Protein AF-A0A817T2Q5-F1 (afdb_monomer)

pLDDT: mean 71.97, std 11.9, range [39.44, 88.12]

Sequence (130 aa):
MMQTFVFIYVLFISAYCAPMFDEQLNHQWSLFKRIDKKNHILQWMKKLIAIQSSNVLFHHVITFVHGQLQAICSISALTQQLSMLNKNYMVQHKTTEILDTIGTNGCRHILKTYLNDTECVVHESYKVTF

Radius of gyration: 14.96 Å; Cα contacts (8 Å, |Δi|>4): 96; chains: 1; bounding box: 36×33×40 Å

Structure (mmCIF, N/CA/C/O backbone):
data_AF-A0A817T2Q5-F1
#
_entry.id   AF-A0A817T2Q5-F1
#
loop_
_atom_site.group_PDB
_atom_site.id
_atom_site.type_symbol
_atom_site.label_atom_id
_atom_site.label_alt_id
_atom_site.label_comp_id
_atom_site.label_asym_id
_atom_site.label_entity_id
_atom_site.label_seq_id
_atom_site.pdbx_PDB_ins_code
_atom_site.Cartn_x
_atom_site.Cartn_y
_atom_site.Cartn_z
_atom_site.occupancy
_atom_site.B_iso_or_equiv
_atom_site.auth_seq_id
_atom_site.auth_comp_id
_atom_site.auth_asym_id
_atom_site.auth_atom_id
_atom_site.pdbx_PDB_model_num
ATOM 1 N N . MET A 1 1 ? -4.070 0.905 23.644 1.00 45.59 1 MET A N 1
ATOM 2 C CA . MET A 1 1 ? -3.416 -0.400 23.389 1.00 45.59 1 MET A CA 1
ATOM 3 C C . MET A 1 1 ? -2.828 -0.504 21.977 1.00 45.59 1 MET A C 1
ATOM 5 O O . MET A 1 1 ? -1.663 -0.842 21.866 1.00 45.59 1 MET A O 1
ATOM 9 N N . MET A 1 2 ? -3.551 -0.122 20.910 1.00 45.44 2 MET A N 1
ATOM 10 C CA . MET A 1 2 ? -3.026 -0.142 19.524 1.00 45.44 2 MET A CA 1
ATOM 11 C C . MET A 1 2 ? -1.815 0.785 19.271 1.00 45.44 2 MET A C 1
ATOM 13 O O . MET A 1 2 ? -0.948 0.459 18.471 1.00 45.44 2 MET A O 1
ATOM 17 N N . GLN A 1 3 ? -1.726 1.936 19.952 1.00 44.66 3 GLN A N 1
ATOM 18 C CA . GLN A 1 3 ? -0.678 2.945 19.708 1.00 44.66 3 GLN A CA 1
ATOM 19 C C . GLN A 1 3 ? 0.743 2.476 20.051 1.00 44.66 3 GLN A C 1
ATOM 21 O O . GLN A 1 3 ? 1.687 2.887 19.382 1.00 44.66 3 GLN A O 1
ATOM 26 N N . THR A 1 4 ? 0.900 1.603 21.047 1.00 48.91 4 THR A N 1
ATOM 27 C CA . THR A 1 4 ? 2.215 1.111 21.478 1.00 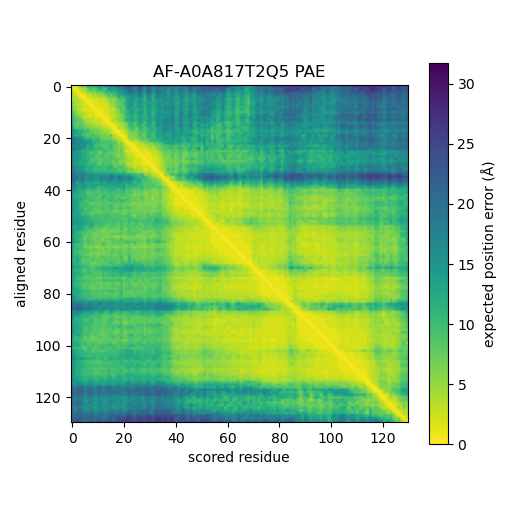48.91 4 THR A CA 1
ATOM 28 C C . THR A 1 4 ? 2.826 0.171 20.436 1.00 48.91 4 THR A C 1
ATOM 30 O O . THR A 1 4 ? 4.020 0.247 20.163 1.00 48.91 4 THR A O 1
ATOM 33 N N . PHE A 1 5 ? 1.998 -0.644 19.773 1.00 51.47 5 PHE A N 1
ATOM 34 C CA . PHE A 1 5 ? 2.450 -1.561 18.723 1.00 51.47 5 PHE A CA 1
ATOM 35 C C . PHE A 1 5 ? 2.930 -0.828 17.473 1.00 51.47 5 PHE A C 1
ATOM 37 O O . PHE A 1 5 ? 3.974 -1.181 16.940 1.00 51.47 5 PHE A O 1
ATOM 44 N N . VAL A 1 6 ? 2.231 0.233 17.054 1.00 55.06 6 VAL A N 1
ATOM 45 C CA . VAL A 1 6 ? 2.643 1.075 15.916 1.00 55.06 6 VAL A CA 1
ATOM 46 C C . VAL A 1 6 ? 4.006 1.712 16.164 1.00 55.06 6 VAL A C 1
ATOM 48 O O . VAL A 1 6 ? 4.854 1.720 15.278 1.00 55.06 6 VAL A O 1
ATOM 51 N N . PHE A 1 7 ? 4.230 2.226 17.373 1.00 54.47 7 PHE A N 1
ATOM 52 C CA . PHE A 1 7 ? 5.475 2.904 17.725 1.00 54.47 7 PHE A CA 1
ATOM 53 C C . PHE A 1 7 ? 6.662 1.934 17.777 1.00 54.47 7 PHE A C 1
ATOM 55 O O . PHE A 1 7 ? 7.717 2.224 17.219 1.00 54.47 7 PHE A O 1
ATOM 62 N N . ILE A 1 8 ? 6.469 0.754 18.374 1.00 56.72 8 ILE A N 1
ATOM 63 C CA . ILE A 1 8 ? 7.478 -0.315 18.393 1.00 56.72 8 ILE A CA 1
ATOM 64 C C . ILE A 1 8 ? 7.760 -0.804 16.969 1.00 56.72 8 ILE A C 1
ATOM 66 O O . ILE A 1 8 ? 8.920 -0.970 16.606 1.00 56.72 8 ILE A O 1
ATOM 70 N N . TYR A 1 9 ? 6.731 -0.959 16.132 1.00 61.31 9 TYR A N 1
ATOM 71 C CA . TYR A 1 9 ? 6.912 -1.355 14.736 1.00 61.31 9 TYR A CA 1
ATOM 72 C C . TYR A 1 9 ? 7.685 -0.310 13.938 1.00 61.31 9 TYR A C 1
ATOM 74 O O . TYR A 1 9 ? 8.631 -0.671 13.252 1.00 61.31 9 TYR A O 1
ATOM 82 N N . VAL A 1 10 ? 7.350 0.979 14.056 1.00 62.16 10 VAL A N 1
ATOM 83 C CA . VAL A 1 10 ? 8.091 2.080 13.413 1.00 62.16 10 VAL A CA 1
ATOM 84 C C . VAL A 1 10 ? 9.551 2.113 13.864 1.00 62.16 10 VAL A C 1
ATOM 86 O O . VAL A 1 10 ? 10.433 2.317 13.033 1.00 62.16 10 VAL A O 1
ATOM 89 N N . LEU A 1 11 ? 9.829 1.839 15.141 1.00 59.50 11 LEU A N 1
ATOM 90 C CA . LEU A 1 11 ? 11.196 1.704 15.645 1.00 59.50 11 LEU A CA 1
ATOM 91 C C . LEU A 1 11 ? 11.913 0.476 15.061 1.00 59.50 11 LEU A C 1
ATOM 93 O O . LEU A 1 11 ? 13.065 0.591 14.647 1.00 59.50 11 LEU A O 1
ATOM 97 N N . PHE A 1 12 ? 11.239 -0.667 14.934 1.00 58.22 12 PHE A N 1
ATOM 98 C CA . PHE A 1 12 ? 11.799 -1.864 14.294 1.00 58.22 12 PHE A CA 1
ATOM 99 C C . PHE A 1 12 ? 12.070 -1.659 12.799 1.00 58.22 12 PHE A C 1
ATOM 101 O O . PHE A 1 12 ? 13.155 -1.979 12.321 1.00 58.22 12 PHE A O 1
ATOM 108 N N . ILE A 1 13 ? 11.134 -1.048 12.072 1.00 63.62 13 ILE A N 1
ATOM 109 C CA . ILE A 1 13 ? 11.302 -0.663 10.665 1.00 63.62 13 ILE A CA 1
ATOM 110 C C . ILE A 1 13 ? 12.459 0.321 10.539 1.00 63.62 13 ILE A C 1
ATOM 112 O O . ILE A 1 13 ? 13.246 0.218 9.610 1.00 63.62 13 ILE A O 1
ATOM 116 N N . SER A 1 14 ? 12.626 1.239 11.492 1.00 60.00 14 SER A N 1
ATOM 117 C CA . SER A 1 14 ? 13.764 2.150 11.472 1.00 60.00 14 SER A CA 1
ATOM 118 C C . SER A 1 14 ? 15.106 1.463 11.649 1.00 60.00 14 SER A C 1
ATOM 120 O O . SER A 1 14 ? 16.055 1.829 10.970 1.00 60.00 14 SER A O 1
ATOM 122 N N . ALA A 1 15 ? 15.190 0.463 12.527 1.00 58.56 15 ALA A N 1
ATOM 123 C CA . ALA A 1 15 ? 16.431 -0.249 12.788 1.00 58.56 15 ALA A CA 1
ATOM 124 C C . ALA A 1 15 ? 16.800 -1.176 11.620 1.00 58.56 15 ALA A C 1
ATOM 126 O O . ALA A 1 15 ? 17.966 -1.245 11.239 1.00 58.56 15 ALA A O 1
ATOM 127 N N . TYR A 1 16 ? 15.807 -1.836 11.012 1.00 57.41 16 TYR A N 1
ATOM 128 C CA . TYR A 1 16 ? 16.019 -2.760 9.895 1.00 57.41 16 TYR A CA 1
ATOM 129 C C . TYR A 1 16 ? 16.124 -2.070 8.529 1.00 57.41 16 TYR A C 1
ATOM 131 O O . TYR A 1 16 ? 16.873 -2.538 7.674 1.00 57.41 16 TYR A O 1
ATOM 139 N N . CYS A 1 17 ? 15.413 -0.961 8.304 1.00 57.78 17 CYS A N 1
ATOM 140 C CA . CYS A 1 17 ? 15.455 -0.230 7.035 1.00 57.78 17 CYS A CA 1
ATOM 141 C C . CYS A 1 17 ? 16.476 0.912 7.010 1.00 57.78 17 CYS A C 1
ATOM 143 O O . CYS A 1 17 ? 16.801 1.357 5.915 1.00 57.78 17 CYS A O 1
ATOM 145 N N . ALA A 1 18 ? 17.029 1.354 8.150 1.00 61.56 18 ALA A N 1
ATOM 146 C CA . ALA A 1 18 ? 18.125 2.332 8.183 1.00 61.56 18 ALA A CA 1
ATOM 147 C C . ALA A 1 18 ? 19.269 2.035 7.191 1.00 61.56 18 ALA A C 1
ATOM 149 O O . ALA A 1 18 ? 19.651 2.954 6.470 1.00 61.56 18 ALA A O 1
ATOM 150 N N . PRO A 1 19 ? 19.794 0.796 7.075 1.00 59.47 19 PRO A N 1
ATOM 151 C CA . PRO A 1 19 ? 20.840 0.495 6.094 1.00 59.47 19 PRO A CA 1
ATOM 152 C C . PRO A 1 19 ? 20.332 0.420 4.644 1.00 59.47 19 PRO A C 1
ATOM 154 O O . PRO A 1 19 ? 21.134 0.417 3.717 1.00 59.47 19 PRO A O 1
ATOM 157 N N . MET A 1 20 ? 19.016 0.341 4.428 1.00 61.81 20 MET A N 1
ATOM 158 C CA . MET A 1 20 ? 18.393 0.300 3.099 1.00 61.81 20 MET A CA 1
ATOM 159 C C . MET A 1 20 ? 17.983 1.683 2.583 1.00 61.81 20 MET A C 1
ATOM 161 O O . MET A 1 20 ? 17.580 1.809 1.425 1.00 61.8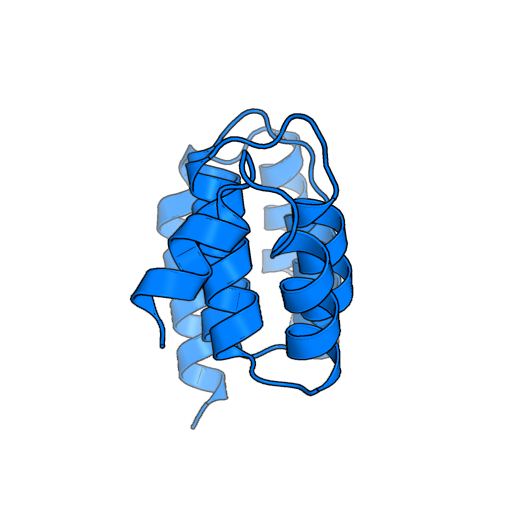1 20 MET A O 1
ATOM 165 N N . PHE A 1 21 ? 18.025 2.695 3.446 1.00 62.00 21 PHE A N 1
ATOM 166 C CA . PHE A 1 21 ? 17.689 4.066 3.110 1.00 62.00 21 PHE A CA 1
ATOM 167 C C . PHE A 1 21 ? 18.866 4.737 2.402 1.00 62.00 21 PHE A C 1
ATOM 169 O O . PHE A 1 21 ? 19.973 4.810 2.933 1.00 62.00 21 PHE A O 1
ATOM 176 N N . ASP A 1 22 ? 18.606 5.242 1.198 1.00 62.94 22 ASP A N 1
ATOM 177 C CA . ASP A 1 22 ? 19.514 6.150 0.506 1.00 62.94 22 ASP A CA 1
ATOM 178 C C . ASP A 1 22 ? 19.627 7.503 1.242 1.00 62.94 22 ASP A C 1
ATOM 180 O O . ASP A 1 22 ? 19.001 7.755 2.280 1.00 62.94 22 ASP A O 1
ATOM 184 N N . GLU A 1 23 ? 20.453 8.399 0.706 1.00 60.81 23 GLU A N 1
ATOM 185 C CA . GLU A 1 23 ? 20.700 9.727 1.275 1.00 60.81 23 GLU A CA 1
ATOM 186 C C . GLU A 1 23 ? 19.403 10.553 1.432 1.00 60.81 23 GLU A C 1
ATOM 188 O O . GLU A 1 23 ? 19.211 11.262 2.427 1.00 60.81 23 GLU A O 1
ATOM 193 N N . GLN A 1 24 ? 18.452 10.388 0.506 1.00 59.25 24 GLN A N 1
ATOM 194 C CA . GLN A 1 24 ? 17.170 11.090 0.500 1.00 59.25 24 GLN A CA 1
ATOM 195 C C . GLN A 1 24 ? 16.239 10.584 1.612 1.00 59.25 24 GLN A C 1
ATOM 197 O O . GLN A 1 24 ? 15.604 11.380 2.316 1.00 59.25 24 GLN A O 1
ATOM 202 N N . LEU A 1 25 ? 16.178 9.269 1.819 1.00 63.09 25 LEU A N 1
ATOM 203 C CA . LEU A 1 25 ? 15.418 8.648 2.901 1.00 63.09 25 LEU A CA 1
ATOM 204 C C . LEU A 1 25 ? 16.025 8.932 4.273 1.00 63.09 25 LEU A C 1
ATOM 206 O O . LEU A 1 25 ? 15.274 9.193 5.213 1.00 63.09 25 LEU A O 1
ATOM 210 N N . ASN A 1 26 ? 17.354 8.978 4.392 1.00 65.25 26 ASN A N 1
ATOM 211 C CA . ASN A 1 26 ? 18.024 9.345 5.640 1.00 65.25 26 ASN A CA 1
ATOM 212 C C . ASN A 1 26 ? 17.691 10.776 6.080 1.00 65.25 26 ASN A C 1
ATOM 214 O O . ASN A 1 26 ? 17.419 11.013 7.262 1.00 65.25 26 ASN A O 1
ATOM 218 N N . HIS A 1 27 ? 17.609 11.722 5.140 1.00 66.00 27 HIS A N 1
ATOM 219 C CA . HIS A 1 27 ? 17.147 13.074 5.444 1.00 66.00 27 HIS A CA 1
ATOM 220 C C . HIS A 1 27 ? 15.687 13.076 5.933 1.00 66.00 27 HIS A C 1
ATOM 222 O O . HIS A 1 27 ? 15.390 13.633 6.993 1.00 66.00 27 HIS A O 1
ATOM 228 N N . GLN A 1 28 ? 14.773 12.397 5.230 1.00 62.91 28 GLN A N 1
ATOM 229 C CA . GLN A 1 28 ? 13.364 12.291 5.648 1.00 62.91 28 GLN A CA 1
ATOM 230 C C . GLN A 1 28 ? 13.199 11.573 7.000 1.00 62.91 28 GLN A C 1
ATOM 232 O O . GLN A 1 28 ? 12.344 11.954 7.800 1.00 62.91 28 GLN A O 1
ATOM 237 N N . TRP A 1 29 ? 14.029 10.569 7.281 1.00 64.06 29 TRP A N 1
ATOM 238 C CA . TRP A 1 29 ? 14.073 9.852 8.553 1.00 64.06 29 TRP A CA 1
ATOM 239 C C . TRP A 1 29 ? 14.574 10.743 9.697 1.00 64.06 29 TRP A C 1
ATOM 241 O O . TRP A 1 29 ? 14.029 10.727 10.802 1.00 64.06 29 TRP A O 1
ATOM 251 N N . SER A 1 30 ? 15.584 11.577 9.437 1.00 65.06 30 SER A N 1
ATOM 252 C CA . SER A 1 30 ? 16.084 12.551 10.412 1.00 65.06 30 SER A CA 1
ATOM 253 C C . SER A 1 30 ? 15.014 13.573 10.810 1.00 65.06 30 SER A C 1
ATOM 255 O O . SER A 1 30 ? 14.916 13.926 11.986 1.00 65.06 30 SER A O 1
ATOM 257 N N . LEU A 1 31 ? 14.172 13.984 9.853 1.00 65.00 31 LEU A N 1
ATOM 258 C CA . LEU A 1 31 ? 13.010 14.830 10.104 1.00 65.00 31 LEU A CA 1
ATOM 259 C C . LEU A 1 31 ? 11.957 14.075 10.916 1.00 65.00 31 LEU A C 1
ATOM 261 O O . LEU A 1 31 ? 11.438 14.627 11.878 1.00 65.00 31 LEU A O 1
ATOM 265 N N . PHE A 1 32 ? 11.690 12.809 10.588 1.00 62.03 32 PHE A N 1
ATOM 266 C CA . PHE A 1 32 ? 10.726 11.977 11.311 1.00 62.03 32 PHE A CA 1
ATOM 267 C C . PHE A 1 32 ? 11.066 11.819 12.798 1.00 62.03 32 PHE A C 1
ATOM 269 O O . PHE A 1 32 ? 10.195 12.012 13.643 1.00 62.03 32 PHE A 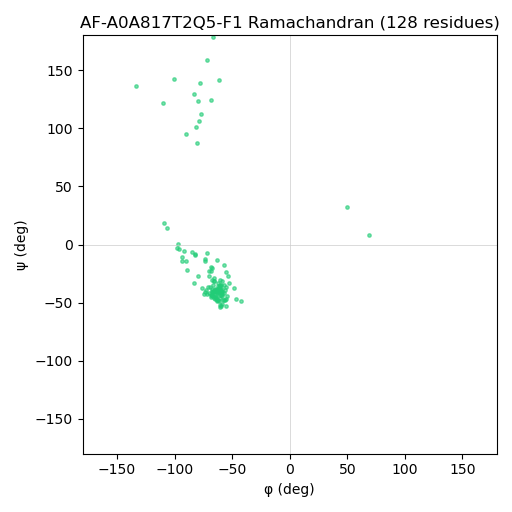O 1
ATOM 276 N N . LYS A 1 33 ? 12.340 11.564 13.133 1.00 62.16 33 LYS A N 1
ATOM 277 C CA . LYS A 1 33 ? 12.813 11.448 14.527 1.00 62.16 33 LYS A CA 1
ATOM 278 C C . LYS A 1 33 ? 12.528 12.685 15.389 1.00 62.16 33 LYS A C 1
ATOM 280 O O . LYS A 1 33 ? 12.597 12.597 16.608 1.00 62.16 33 LYS A O 1
ATOM 285 N N . ARG A 1 34 ? 12.230 13.834 14.775 1.00 63.22 34 ARG A N 1
ATOM 286 C CA . ARG A 1 34 ? 11.944 15.100 15.463 1.00 63.22 34 ARG A CA 1
ATOM 287 C C . ARG A 1 34 ? 10.447 15.373 15.640 1.00 63.22 34 ARG A C 1
ATOM 289 O O . ARG A 1 34 ? 10.097 16.429 16.158 1.00 63.22 34 ARG A O 1
ATOM 296 N N . ILE A 1 35 ? 9.561 14.482 15.186 1.00 58.47 35 ILE A N 1
ATOM 297 C CA . ILE A 1 35 ? 8.124 14.763 15.097 1.00 58.47 35 ILE A CA 1
ATOM 298 C C . ILE A 1 35 ? 7.319 13.958 16.129 1.00 58.47 35 ILE A C 1
ATOM 300 O O . ILE A 1 35 ? 7.301 12.733 16.106 1.00 58.47 35 ILE A O 1
ATOM 304 N N . ASP A 1 36 ? 6.584 14.675 16.984 1.00 57.59 36 ASP A N 1
ATOM 305 C CA . ASP A 1 36 ? 5.940 14.155 18.204 1.00 57.59 36 ASP A CA 1
ATOM 306 C C . ASP A 1 36 ? 4.398 14.003 18.111 1.00 57.59 36 ASP A C 1
ATOM 308 O O . ASP A 1 36 ? 3.701 13.867 19.112 1.00 57.59 36 ASP A O 1
ATOM 312 N N . LYS A 1 37 ? 3.784 14.056 16.915 1.00 61.44 37 LYS A N 1
ATOM 313 C CA . LYS A 1 37 ? 2.304 14.018 16.795 1.00 61.44 37 LYS A CA 1
ATOM 314 C C . LYS A 1 37 ? 1.771 13.056 15.729 1.00 61.44 37 LYS A C 1
ATOM 316 O O . LYS A 1 37 ? 2.205 13.049 14.580 1.00 61.44 37 LYS A O 1
ATOM 321 N N . LYS A 1 38 ? 0.719 12.312 16.105 1.00 57.06 38 LYS A N 1
ATOM 322 C CA . LYS A 1 38 ? 0.009 11.263 15.334 1.00 57.06 38 LYS A CA 1
ATOM 323 C C . LYS A 1 38 ? -0.364 11.664 13.894 1.00 57.06 38 LYS A C 1
ATOM 325 O O . LYS A 1 38 ? -0.251 10.845 12.987 1.00 57.06 38 LYS A O 1
ATOM 330 N N . ASN A 1 39 ? -0.750 12.924 13.666 1.00 61.31 39 ASN A N 1
ATOM 331 C CA . ASN A 1 39 ? -1.126 13.426 12.334 1.00 61.31 39 ASN A CA 1
ATOM 332 C C . ASN A 1 39 ? 0.048 13.450 11.344 1.00 61.31 39 ASN A C 1
ATOM 334 O O . ASN A 1 39 ? -0.149 13.266 10.144 1.00 61.31 39 ASN A O 1
ATOM 338 N N . HIS A 1 40 ? 1.274 13.616 11.834 1.00 70.06 40 HIS A N 1
ATOM 339 C CA . HIS A 1 40 ? 2.451 13.641 10.976 1.00 70.06 40 HIS A CA 1
ATOM 340 C C . HIS A 1 40 ? 2.917 12.246 10.574 1.00 70.06 40 HIS A C 1
ATOM 342 O O . HIS A 1 40 ? 3.468 12.098 9.490 1.00 70.06 40 HIS A O 1
ATOM 348 N N . ILE A 1 41 ? 2.653 11.221 11.393 1.00 69.69 41 ILE A N 1
ATOM 349 C CA . ILE A 1 41 ? 2.974 9.828 11.049 1.00 69.69 41 ILE A CA 1
ATOM 350 C C . ILE A 1 41 ? 2.214 9.429 9.783 1.00 69.69 41 ILE A C 1
ATOM 352 O O . ILE A 1 41 ? 2.812 8.922 8.842 1.00 69.69 41 ILE A O 1
ATOM 356 N N . LEU A 1 42 ? 0.917 9.741 9.708 1.00 70.50 42 LEU A N 1
ATOM 357 C CA . LEU A 1 42 ? 0.095 9.440 8.530 1.00 70.50 42 LEU A CA 1
ATOM 358 C C . LEU A 1 42 ? 0.558 10.212 7.287 1.00 70.50 42 LEU A C 1
ATOM 360 O O . LEU A 1 42 ? 0.603 9.662 6.188 1.00 70.50 42 LEU A O 1
ATOM 364 N N . GLN A 1 43 ? 0.928 11.485 7.450 1.00 74.00 43 GLN A N 1
ATOM 365 C CA . GLN A 1 43 ? 1.473 12.287 6.353 1.00 74.00 43 GLN A CA 1
ATOM 366 C C . GLN A 1 43 ? 2.823 11.743 5.869 1.00 74.00 43 GLN A C 1
ATOM 368 O O . GLN A 1 43 ? 3.096 11.727 4.669 1.00 74.00 43 GLN A O 1
ATOM 373 N N . TRP A 1 44 ? 3.657 11.282 6.795 1.00 74.50 44 TRP A N 1
ATOM 374 C CA . TRP A 1 44 ? 4.953 10.698 6.492 1.00 74.50 44 TRP A CA 1
ATOM 375 C C . TRP A 1 44 ? 4.817 9.339 5.804 1.00 74.50 44 TRP A C 1
ATOM 377 O O . TRP A 1 44 ? 5.467 9.110 4.792 1.00 74.50 44 TRP A O 1
ATOM 387 N N . MET A 1 45 ? 3.894 8.490 6.255 1.00 75.56 45 MET A N 1
ATOM 388 C CA . MET A 1 45 ? 3.554 7.231 5.586 1.00 75.56 45 MET A CA 1
ATOM 389 C C . MET A 1 45 ? 3.115 7.451 4.136 1.00 75.56 45 MET A C 1
ATOM 391 O O . MET A 1 45 ? 3.665 6.830 3.229 1.00 75.56 45 MET A O 1
ATOM 395 N N . LYS A 1 46 ? 2.215 8.416 3.896 1.00 77.00 46 LYS A N 1
ATOM 396 C CA . LYS A 1 46 ? 1.817 8.803 2.532 1.00 77.00 46 LYS A CA 1
ATOM 397 C C . LYS A 1 46 ? 3.007 9.225 1.670 1.00 77.00 46 LYS A C 1
ATOM 399 O O . LYS A 1 46 ? 3.041 8.901 0.489 1.00 77.00 46 LYS A O 1
ATOM 404 N N . LYS A 1 47 ? 3.975 9.946 2.244 1.00 78.56 47 LYS A N 1
ATOM 405 C CA . LYS A 1 47 ? 5.199 10.323 1.528 1.00 78.56 47 LYS A CA 1
ATOM 406 C C . LYS A 1 47 ? 6.081 9.114 1.240 1.00 78.56 47 LYS A C 1
ATOM 408 O O . LYS A 1 47 ? 6.550 8.994 0.120 1.00 78.56 47 LYS A O 1
ATOM 413 N N . LEU A 1 48 ? 6.285 8.228 2.215 1.00 78.38 48 LEU A N 1
ATOM 414 C CA . LEU A 1 48 ? 7.179 7.074 2.102 1.00 78.38 48 LEU A CA 1
ATOM 415 C C . LEU A 1 48 ? 6.818 6.145 0.948 1.00 78.38 48 LEU A C 1
ATOM 417 O O . LEU A 1 48 ? 7.691 5.765 0.177 1.00 78.38 48 LEU A O 1
ATOM 421 N N . ILE A 1 49 ? 5.543 5.787 0.821 1.00 78.12 49 ILE A N 1
ATOM 422 C CA . ILE A 1 49 ? 5.090 4.878 -0.237 1.00 78.12 49 ILE A CA 1
ATOM 423 C C . ILE A 1 49 ? 5.188 5.511 -1.638 1.00 78.12 49 ILE A C 1
ATOM 425 O O . ILE A 1 49 ? 5.319 4.807 -2.635 1.00 78.12 49 ILE A O 1
ATOM 429 N N . ALA A 1 50 ? 5.190 6.847 -1.717 1.00 77.31 50 ALA A N 1
ATOM 430 C CA . ALA A 1 50 ? 5.383 7.591 -2.959 1.00 77.31 50 ALA A CA 1
ATOM 431 C C . ALA A 1 50 ? 6.866 7.759 -3.353 1.00 77.31 50 ALA A C 1
ATOM 433 O O . ALA A 1 50 ? 7.149 8.236 -4.453 1.00 77.31 50 ALA A O 1
ATOM 434 N N . ILE A 1 51 ? 7.820 7.388 -2.489 1.00 78.69 51 ILE A N 1
ATOM 435 C CA . ILE A 1 51 ? 9.252 7.507 -2.794 1.00 78.69 51 ILE A CA 1
ATOM 436 C C . ILE A 1 51 ? 9.623 6.521 -3.897 1.00 78.69 51 ILE A C 1
ATOM 438 O O . ILE A 1 51 ? 9.455 5.311 -3.763 1.00 78.69 51 ILE A O 1
ATOM 442 N N . GLN A 1 52 ? 10.197 7.032 -4.983 1.00 74.50 52 GLN A N 1
ATOM 443 C CA . GLN A 1 52 ? 10.728 6.205 -6.059 1.00 74.50 52 GLN A CA 1
ATOM 444 C C . GLN A 1 52 ? 12.114 5.676 -5.681 1.00 74.50 52 GLN A C 1
ATOM 446 O O . GLN A 1 52 ? 13.130 6.284 -5.986 1.00 74.50 52 GLN A O 1
ATOM 451 N N . SER A 1 53 ? 12.143 4.532 -5.000 1.00 76.94 53 SER A N 1
ATOM 452 C CA . SER A 1 53 ? 13.367 3.752 -4.785 1.00 76.94 53 SER A CA 1
ATOM 453 C C . SER A 1 53 ? 13.441 2.573 -5.759 1.00 76.94 53 SER A C 1
ATOM 455 O O . SER A 1 53 ? 12.419 1.933 -6.024 1.00 76.94 53 SER A O 1
ATOM 457 N N . SER A 1 54 ? 14.641 2.255 -6.251 1.00 77.94 54 SER A N 1
ATOM 458 C CA . SER A 1 54 ? 14.929 1.029 -7.013 1.00 77.94 54 SER A CA 1
ATOM 459 C C . SER A 1 5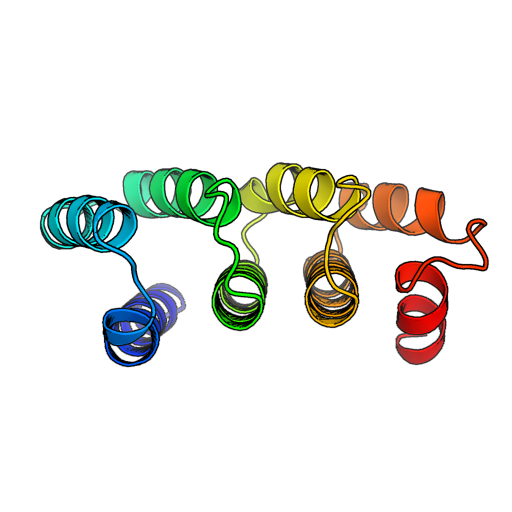4 ? 14.970 -0.226 -6.130 1.00 77.94 54 SER A C 1
ATOM 461 O O . SER A 1 54 ? 14.948 -1.347 -6.635 1.00 77.94 54 SER A O 1
ATOM 463 N N . ASN A 1 55 ? 14.999 -0.061 -4.803 1.00 80.56 55 ASN A N 1
ATOM 464 C CA . ASN A 1 55 ? 15.064 -1.164 -3.859 1.00 80.56 55 ASN A CA 1
ATOM 465 C C . ASN A 1 55 ? 13.680 -1.814 -3.674 1.00 80.56 55 ASN A C 1
ATOM 467 O O . ASN A 1 55 ?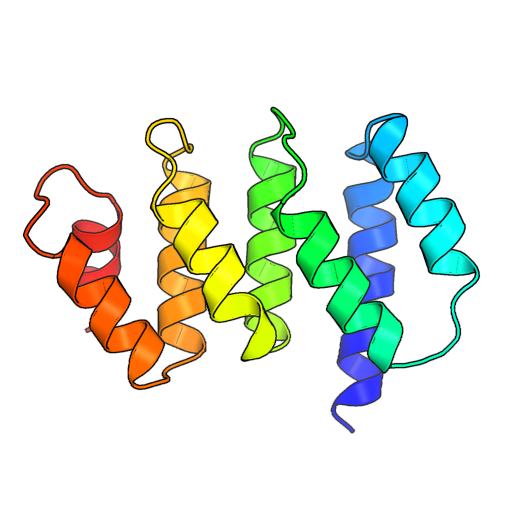 12.787 -1.280 -3.012 1.00 80.56 55 ASN A O 1
ATOM 471 N N . VAL A 1 56 ? 13.507 -3.007 -4.244 1.00 80.00 56 VAL A N 1
ATOM 472 C CA . VAL A 1 56 ? 12.270 -3.802 -4.147 1.00 80.00 56 VAL A CA 1
ATOM 473 C C . VAL A 1 56 ? 11.923 -4.138 -2.694 1.00 80.00 56 VAL A C 1
ATOM 475 O O . VAL A 1 56 ? 10.757 -4.056 -2.303 1.00 80.00 56 VAL A O 1
ATOM 478 N N . LEU A 1 57 ? 12.927 -4.467 -1.877 1.00 78.50 57 LEU A N 1
ATOM 479 C CA . LEU A 1 57 ? 12.731 -4.825 -0.474 1.00 78.50 57 LEU A CA 1
ATOM 480 C C . LEU A 1 57 ? 12.235 -3.623 0.341 1.00 78.50 57 LEU A C 1
ATOM 482 O O . LEU A 1 57 ? 11.400 -3.794 1.226 1.00 78.50 57 LEU A O 1
ATOM 486 N N . PHE A 1 58 ? 12.681 -2.405 0.009 1.00 81.19 58 PHE A N 1
ATOM 487 C CA . PHE A 1 58 ? 12.174 -1.183 0.641 1.00 81.19 58 PHE A CA 1
ATOM 488 C C . PHE A 1 58 ? 10.667 -1.046 0.406 1.00 81.19 58 PHE A C 1
ATOM 490 O O . PHE A 1 58 ? 9.899 -0.950 1.362 1.00 81.19 58 PHE A O 1
ATOM 497 N N . HIS A 1 59 ? 10.224 -1.129 -0.852 1.00 81.00 59 HIS A N 1
ATOM 498 C CA . HIS A 1 59 ? 8.798 -1.054 -1.187 1.00 81.00 59 HIS A CA 1
ATOM 499 C C . HIS A 1 59 ? 7.989 -2.161 -0.519 1.00 81.00 59 HIS A C 1
ATOM 501 O O . HIS A 1 59 ? 6.901 -1.900 -0.008 1.00 81.00 59 HIS A O 1
ATOM 507 N N . HIS A 1 60 ? 8.524 -3.381 -0.475 1.00 80.31 60 HIS A N 1
ATOM 508 C CA . HIS A 1 60 ? 7.892 -4.505 0.205 1.00 80.31 60 HIS A CA 1
ATOM 509 C C . HIS A 1 60 ? 7.667 -4.223 1.700 1.00 80.31 60 HIS A C 1
ATOM 511 O O . HIS A 1 60 ? 6.540 -4.346 2.182 1.00 80.31 60 HIS A O 1
ATOM 517 N N . VAL A 1 61 ? 8.704 -3.785 2.424 1.00 79.31 61 VAL A N 1
ATOM 518 C CA . VAL A 1 61 ? 8.592 -3.482 3.858 1.00 79.31 61 VAL A CA 1
ATOM 519 C C . VAL A 1 61 ? 7.645 -2.306 4.093 1.00 79.31 61 VAL A C 1
ATOM 521 O O . VAL A 1 61 ? 6.742 -2.418 4.916 1.00 79.31 61 VAL A O 1
ATOM 524 N N . ILE A 1 62 ? 7.765 -1.207 3.342 1.00 81.19 62 ILE A N 1
ATOM 525 C CA . ILE A 1 62 ? 6.864 -0.053 3.493 1.00 81.19 62 ILE A CA 1
ATOM 526 C C . ILE A 1 62 ? 5.402 -0.451 3.257 1.00 81.19 62 ILE A C 1
ATOM 528 O O . ILE A 1 62 ? 4.532 -0.071 4.043 1.00 81.19 62 ILE A O 1
ATOM 532 N N . THR A 1 63 ? 5.132 -1.261 2.234 1.00 81.81 63 THR A N 1
ATOM 533 C CA . THR A 1 63 ? 3.787 -1.774 1.931 1.00 81.81 63 THR A CA 1
ATOM 534 C C . THR A 1 63 ? 3.252 -2.626 3.075 1.00 81.81 63 THR A C 1
ATOM 536 O O . THR A 1 63 ? 2.154 -2.370 3.565 1.00 81.81 63 THR A O 1
ATOM 539 N N . PHE A 1 64 ? 4.051 -3.577 3.566 1.00 78.38 64 PHE A N 1
ATOM 540 C CA . PHE A 1 64 ? 3.689 -4.433 4.696 1.00 78.38 64 PHE A CA 1
ATOM 541 C C . PHE A 1 64 ? 3.280 -3.616 5.930 1.00 78.38 64 PHE A C 1
ATOM 543 O O . PHE A 1 64 ? 2.248 -3.871 6.549 1.00 78.38 64 PHE A O 1
ATOM 550 N N . VAL A 1 65 ? 4.041 -2.568 6.243 1.00 78.94 65 VAL A N 1
ATOM 551 C CA . VAL A 1 65 ? 3.773 -1.669 7.372 1.00 78.94 65 VAL A CA 1
ATOM 552 C C . VAL A 1 65 ? 2.455 -0.925 7.199 1.00 78.94 65 VAL A C 1
ATOM 554 O O . VAL A 1 65 ? 1.695 -0.793 8.155 1.00 78.94 65 VAL A O 1
ATOM 557 N N . HIS A 1 66 ? 2.147 -0.467 5.984 1.00 80.12 66 HIS A N 1
ATOM 558 C CA . HIS A 1 66 ? 0.868 0.189 5.704 1.00 80.12 66 HIS A CA 1
ATOM 559 C C . HIS A 1 66 ? -0.320 -0.744 5.979 1.00 80.12 66 HIS A C 1
ATOM 561 O O . HIS A 1 66 ? -1.345 -0.281 6.483 1.00 80.12 66 HIS A O 1
ATOM 567 N N . GLY A 1 67 ? -0.159 -2.045 5.727 1.00 77.50 67 GLY A N 1
ATOM 568 C CA . GLY A 1 67 ? -1.171 -3.053 6.033 1.00 77.50 67 GLY A CA 1
ATOM 569 C C . GLY A 1 67 ? -1.303 -3.403 7.508 1.00 77.50 67 GLY A C 1
ATOM 570 O O . GLY A 1 67 ? -2.421 -3.457 8.013 1.00 77.50 67 GLY A O 1
ATOM 571 N N . GLN A 1 68 ? -0.190 -3.549 8.233 1.00 77.31 68 GLN A N 1
ATOM 572 C CA . GLN A 1 68 ? -0.222 -3.769 9.688 1.00 77.31 68 GLN A CA 1
ATOM 573 C C . GLN A 1 68 ? -0.926 -2.625 10.429 1.00 77.31 68 GLN A C 1
ATOM 575 O O . GLN A 1 68 ? -1.579 -2.830 11.449 1.00 77.31 68 GLN A O 1
ATOM 580 N N . LEU A 1 69 ? -0.826 -1.407 9.893 1.00 75.75 69 LEU A N 1
ATOM 581 C CA . LEU A 1 69 ? -1.464 -0.228 10.467 1.00 75.75 69 LEU A CA 1
ATOM 582 C C . LEU A 1 69 ? -2.938 -0.073 10.096 1.00 75.75 69 LEU A C 1
ATOM 584 O O . LEU A 1 69 ? -3.591 0.799 10.669 1.00 75.75 69 LEU A O 1
ATOM 588 N N . GLN A 1 70 ? -3.459 -0.890 9.169 1.00 77.69 70 GLN A N 1
ATOM 589 C CA . GLN A 1 70 ? -4.858 -0.846 8.720 1.00 77.69 70 GLN A CA 1
ATOM 590 C C . GLN A 1 70 ? -5.303 0.579 8.342 1.00 77.69 70 GLN A C 1
ATOM 592 O O . GLN A 1 70 ? -6.441 1.005 8.550 1.00 77.69 70 GLN A O 1
ATOM 597 N N . ALA A 1 71 ? -4.360 1.374 7.832 1.00 73.81 71 ALA A N 1
ATOM 598 C CA . ALA A 1 71 ? -4.552 2.800 7.662 1.00 73.81 71 ALA A CA 1
ATOM 599 C C . ALA A 1 71 ? -5.345 3.060 6.377 1.00 73.81 71 ALA A C 1
ATOM 601 O O . ALA A 1 71 ? -4.788 3.074 5.284 1.00 73.81 71 ALA A O 1
ATOM 602 N N . ILE A 1 72 ? -6.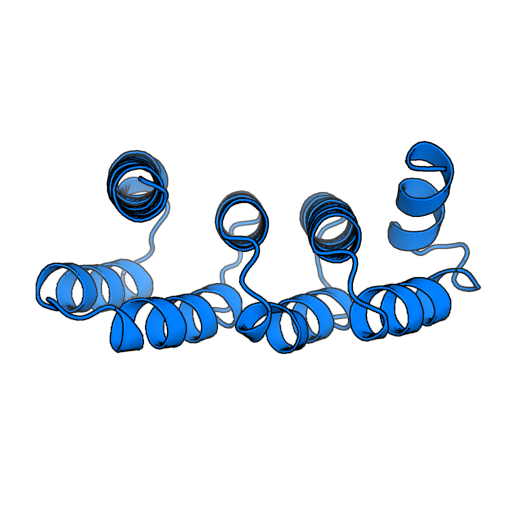646 3.332 6.500 1.00 79.56 72 ILE A N 1
ATOM 603 C CA . ILE A 1 72 ? -7.540 3.638 5.363 1.00 79.56 72 ILE A CA 1
ATOM 604 C C . ILE A 1 72 ? -6.980 4.778 4.492 1.00 79.56 72 ILE A C 1
ATOM 606 O O . ILE A 1 72 ? -7.114 4.773 3.269 1.00 79.56 72 ILE A O 1
ATOM 610 N N . CYS A 1 73 ? -6.274 5.738 5.098 1.00 79.12 73 CYS A N 1
ATOM 611 C CA . CYS A 1 73 ? -5.640 6.840 4.375 1.00 79.12 73 CYS A CA 1
ATOM 612 C C . CYS A 1 73 ? -4.544 6.405 3.383 1.00 79.12 73 CYS A C 1
ATOM 614 O O . CYS A 1 73 ? -4.117 7.226 2.571 1.00 79.12 73 CYS A O 1
ATOM 616 N N . SER A 1 74 ? -4.089 5.153 3.463 1.00 81.38 74 SER A N 1
ATOM 617 C CA . SER A 1 74 ? -3.067 4.552 2.610 1.00 81.38 74 SER A CA 1
ATOM 618 C C . SER A 1 74 ? -3.630 3.881 1.360 1.00 81.38 74 SER A C 1
ATOM 620 O O . SER A 1 74 ? -2.867 3.628 0.434 1.00 81.38 74 SER A O 1
ATOM 622 N N . ILE A 1 75 ? -4.945 3.636 1.290 1.00 87.25 75 ILE A N 1
ATOM 623 C CA . ILE A 1 75 ? -5.588 2.937 0.163 1.00 87.25 75 ILE A CA 1
ATOM 624 C C . ILE A 1 75 ? -5.266 3.623 -1.166 1.00 87.25 75 ILE A C 1
ATOM 626 O O . ILE A 1 75 ? -4.854 2.963 -2.114 1.00 87.25 75 ILE A O 1
ATOM 630 N N . SER A 1 76 ? -5.390 4.952 -1.230 1.00 86.00 76 SER A N 1
ATOM 631 C CA . SER A 1 76 ? -5.100 5.715 -2.452 1.00 86.00 76 SER A CA 1
ATOM 632 C C . SER A 1 76 ? -3.650 5.542 -2.912 1.00 86.00 76 SER A C 1
ATOM 634 O O . SER A 1 76 ? -3.406 5.360 -4.102 1.00 86.00 76 SER A O 1
ATOM 636 N N . ALA A 1 77 ? -2.699 5.534 -1.980 1.00 83.12 77 ALA A N 1
ATOM 637 C CA . ALA A 1 77 ? -1.287 5.415 -2.312 1.00 83.12 77 ALA A CA 1
ATOM 638 C C . ALA A 1 77 ? -0.894 3.974 -2.692 1.00 83.12 77 ALA A C 1
ATOM 640 O O . ALA A 1 77 ? -0.145 3.770 -3.642 1.00 83.12 77 ALA A O 1
ATOM 641 N N . LEU A 1 78 ? -1.468 2.970 -2.019 1.00 86.94 78 LEU A N 1
ATOM 642 C CA . LEU A 1 78 ? -1.343 1.554 -2.386 1.00 86.94 78 LEU A CA 1
ATOM 643 C C . LEU A 1 78 ? -1.946 1.280 -3.775 1.00 86.94 78 LEU A C 1
ATOM 645 O O . LEU A 1 78 ? -1.362 0.566 -4.582 1.00 86.94 78 LEU A O 1
ATOM 649 N N . THR A 1 79 ? -3.081 1.905 -4.090 1.00 87.50 79 THR A N 1
ATOM 650 C CA . THR A 1 79 ? -3.720 1.799 -5.413 1.00 87.50 79 THR A CA 1
ATOM 651 C C . THR A 1 79 ? -2.833 2.386 -6.501 1.00 87.50 79 THR A C 1
ATOM 653 O O . THR A 1 79 ? -2.630 1.764 -7.541 1.00 87.50 79 THR A O 1
ATOM 656 N N . GLN A 1 80 ? -2.257 3.563 -6.244 1.00 85.19 80 GLN A N 1
ATOM 657 C CA . GLN A 1 80 ? -1.298 4.169 -7.157 1.00 85.19 80 GLN A CA 1
ATOM 658 C C . GLN A 1 80 ? -0.093 3.245 -7.365 1.00 85.19 80 GLN A C 1
ATOM 660 O O . GLN A 1 80 ? 0.314 3.034 -8.502 1.00 85.19 80 GLN A O 1
ATOM 665 N N . GLN A 1 81 ? 0.425 2.633 -6.297 1.00 82.44 81 GLN A N 1
ATOM 666 C CA . GLN A 1 81 ? 1.528 1.680 -6.386 1.00 82.44 81 GLN A CA 1
ATOM 667 C C . GLN A 1 81 ? 1.193 0.452 -7.247 1.00 82.44 81 GLN A C 1
ATOM 669 O O . GLN A 1 81 ? 2.057 0.006 -7.997 1.00 82.44 81 GLN A O 1
ATOM 674 N N . LEU A 1 82 ? -0.039 -0.064 -7.184 1.00 82.88 82 LEU A N 1
ATOM 675 C CA . LEU A 1 82 ? -0.508 -1.149 -8.056 1.00 82.88 82 LEU A CA 1
ATOM 676 C C . LEU A 1 82 ? -0.621 -0.730 -9.525 1.00 82.88 82 LEU A C 1
ATOM 678 O O . LEU A 1 82 ? -0.250 -1.501 -10.400 1.00 82.88 82 LEU A O 1
ATOM 682 N N . SER A 1 83 ? -1.067 0.499 -9.794 1.00 80.44 83 SER A N 1
ATOM 683 C CA . SER A 1 83 ? -1.229 1.015 -11.163 1.00 80.44 83 SER A CA 1
ATOM 684 C C . SER A 1 83 ? 0.086 1.320 -11.896 1.00 80.44 83 SER A C 1
ATOM 686 O O . SER A 1 83 ? 0.078 1.645 -13.082 1.00 80.44 83 SER A O 1
ATOM 688 N N . MET A 1 84 ? 1.233 1.250 -11.214 1.00 78.12 84 MET A N 1
ATOM 689 C CA . MET A 1 84 ? 2.531 1.508 -11.837 1.00 78.12 84 MET A CA 1
ATOM 690 C C . MET A 1 84 ? 2.978 0.302 -12.675 1.00 78.12 84 MET A C 1
ATOM 692 O O . MET A 1 84 ? 3.361 -0.731 -12.128 1.00 78.12 84 MET A O 1
ATOM 696 N N . LEU A 1 85 ? 3.018 0.489 -13.998 1.00 60.31 85 LEU A N 1
ATOM 697 C CA . LEU A 1 85 ? 3.306 -0.544 -15.009 1.00 60.31 85 LEU A CA 1
ATOM 698 C C . LEU A 1 85 ? 4.638 -1.299 -14.820 1.00 60.31 85 LEU A C 1
ATOM 700 O O . LEU A 1 85 ? 4.764 -2.429 -15.269 1.00 60.31 85 LEU A O 1
ATOM 704 N N . ASN A 1 86 ? 5.618 -0.712 -14.126 1.00 66.69 86 ASN A N 1
ATOM 705 C CA . ASN A 1 86 ? 6.970 -1.276 -13.984 1.00 66.69 86 ASN A CA 1
ATOM 706 C C . ASN A 1 86 ? 7.278 -1.799 -12.570 1.00 66.69 86 ASN A C 1
ATOM 708 O O . ASN A 1 86 ? 8.445 -1.904 -12.183 1.00 66.69 86 ASN A O 1
ATOM 712 N N . LYS A 1 87 ? 6.264 -2.051 -11.735 1.00 70.06 87 LYS A N 1
ATOM 713 C CA . LYS A 1 87 ? 6.503 -2.542 -10.371 1.00 70.06 87 LYS A CA 1
ATOM 714 C C . LYS A 1 87 ? 6.828 -4.034 -10.366 1.00 70.06 87 LYS A C 1
ATOM 716 O O . LYS A 1 87 ? 6.220 -4.833 -11.061 1.00 70.06 87 LYS A O 1
ATOM 721 N N . ASN A 1 88 ? 7.795 -4.396 -9.527 1.00 80.94 88 ASN A N 1
ATOM 722 C CA . ASN A 1 88 ? 8.213 -5.777 -9.321 1.00 80.94 88 ASN A CA 1
ATOM 723 C C . ASN A 1 88 ? 7.060 -6.640 -8.767 1.00 80.94 88 ASN A C 1
ATOM 725 O O . ASN A 1 88 ? 6.333 -6.189 -7.875 1.00 80.94 88 ASN A O 1
ATOM 729 N N . TYR A 1 89 ? 6.976 -7.891 -9.234 1.00 81.56 89 TYR A N 1
ATOM 730 C CA . TYR A 1 89 ? 6.009 -8.915 -8.815 1.00 81.56 89 TYR A CA 1
ATOM 731 C C . TYR A 1 89 ? 5.784 -8.957 -7.294 1.00 81.56 89 TYR A C 1
ATOM 733 O O . TYR A 1 89 ? 4.650 -8.890 -6.822 1.00 81.56 89 TYR A O 1
ATOM 741 N N . MET A 1 90 ? 6.866 -8.977 -6.506 1.00 80.81 90 MET A N 1
ATOM 742 C CA . MET A 1 90 ? 6.815 -9.052 -5.039 1.00 80.81 90 MET A CA 1
ATOM 743 C C . MET A 1 90 ? 6.032 -7.879 -4.432 1.00 80.81 90 MET A C 1
ATOM 745 O O . MET A 1 90 ? 5.266 -8.040 -3.481 1.00 80.81 90 MET A O 1
ATOM 749 N N . VAL A 1 91 ? 6.229 -6.679 -4.981 1.00 82.31 91 VAL A N 1
ATOM 750 C CA . VAL A 1 91 ? 5.589 -5.457 -4.487 1.00 82.31 91 VAL A CA 1
ATOM 751 C C . VAL A 1 91 ? 4.112 -5.453 -4.863 1.00 82.31 91 VAL A C 1
ATOM 753 O O . VAL A 1 91 ? 3.286 -5.096 -4.027 1.00 82.31 91 VAL A O 1
ATOM 756 N N . GLN A 1 92 ? 3.762 -5.883 -6.077 1.00 85.50 92 GLN A N 1
ATOM 757 C CA . GLN A 1 92 ? 2.367 -5.991 -6.518 1.00 85.50 92 GLN A CA 1
ATOM 758 C C . GLN A 1 92 ? 1.587 -7.016 -5.686 1.00 85.50 92 GLN A C 1
ATOM 760 O O . GLN A 1 92 ? 0.520 -6.687 -5.163 1.00 85.50 92 GLN A O 1
ATOM 765 N N . HIS A 1 93 ? 2.153 -8.208 -5.478 1.00 84.81 93 HIS A N 1
ATOM 766 C CA . HIS A 1 93 ? 1.582 -9.245 -4.618 1.00 84.81 93 HIS A CA 1
ATOM 767 C C . HIS A 1 93 ? 1.325 -8.713 -3.203 1.00 84.81 93 HIS A C 1
ATOM 769 O O . HIS A 1 93 ? 0.193 -8.720 -2.723 1.00 84.81 93 HIS A O 1
ATOM 775 N N . LYS A 1 94 ? 2.345 -8.119 -2.567 1.00 84.44 94 LYS A N 1
ATOM 776 C CA . LYS A 1 94 ? 2.191 -7.587 -1.207 1.00 84.44 94 LYS A CA 1
ATOM 777 C C . LYS A 1 94 ? 1.175 -6.446 -1.139 1.00 84.44 94 LYS A C 1
ATOM 779 O O . LYS A 1 94 ? 0.415 -6.356 -0.183 1.00 84.44 94 LYS A O 1
ATOM 784 N N . THR A 1 95 ? 1.139 -5.574 -2.146 1.00 87.50 95 THR A N 1
ATOM 785 C CA . THR A 1 95 ? 0.170 -4.464 -2.191 1.00 87.50 95 THR A CA 1
ATOM 786 C C . THR A 1 95 ? -1.260 -4.983 -2.298 1.00 87.50 95 THR A C 1
ATOM 788 O O . THR A 1 95 ? -2.149 -4.455 -1.634 1.00 87.50 95 THR A O 1
ATOM 791 N N . THR A 1 96 ? -1.460 -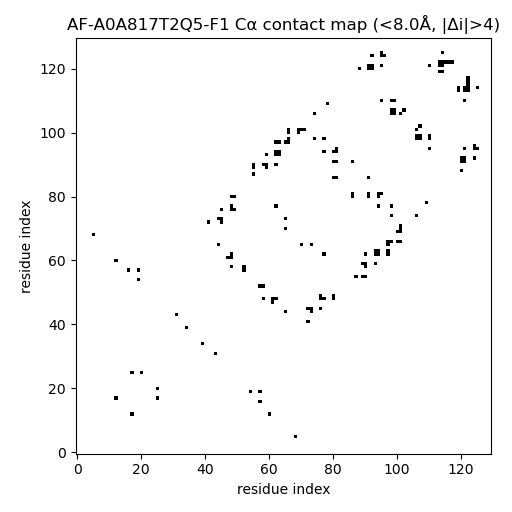6.042 -3.084 1.00 88.12 96 THR A N 1
ATOM 792 C CA . THR A 1 96 ? -2.743 -6.739 -3.224 1.00 88.12 96 THR A CA 1
ATOM 793 C C . THR A 1 96 ? -3.208 -7.305 -1.890 1.00 88.12 96 THR A C 1
ATOM 795 O O . THR A 1 96 ? -4.296 -6.962 -1.436 1.00 88.12 96 THR A O 1
ATOM 798 N N . GLU A 1 97 ? -2.355 -8.089 -1.224 1.00 84.50 97 GLU A N 1
ATOM 799 C CA . GLU A 1 97 ? -2.655 -8.660 0.094 1.00 84.50 97 GLU A CA 1
ATOM 800 C C . GLU A 1 97 ? -2.995 -7.578 1.120 1.00 84.50 97 GLU A C 1
ATOM 802 O O . GLU A 1 97 ? -3.926 -7.726 1.907 1.00 84.50 97 GLU A O 1
ATOM 807 N N . ILE A 1 98 ? -2.264 -6.459 1.113 1.00 85.81 98 ILE A N 1
ATOM 808 C CA . ILE A 1 98 ? -2.526 -5.363 2.045 1.00 85.81 98 ILE A CA 1
ATOM 809 C C . ILE A 1 98 ? -3.869 -4.683 1.761 1.00 85.81 98 ILE A C 1
ATOM 811 O O . ILE A 1 98 ? -4.608 -4.399 2.705 1.00 85.81 98 ILE A O 1
ATOM 815 N N . LEU A 1 99 ? -4.213 -4.418 0.497 1.00 88.06 99 LEU A N 1
ATOM 816 C CA . LEU A 1 99 ? -5.525 -3.860 0.160 1.00 88.06 99 LEU A CA 1
ATOM 817 C C . LEU A 1 99 ? -6.659 -4.802 0.565 1.00 88.06 99 LEU A C 1
ATOM 819 O O . LEU A 1 99 ? -7.674 -4.324 1.077 1.00 88.06 99 LEU A O 1
ATOM 823 N N . ASP A 1 100 ? -6.472 -6.106 0.372 1.00 86.31 100 ASP A N 1
ATOM 824 C CA . ASP A 1 100 ? -7.441 -7.118 0.777 1.00 86.31 100 ASP A CA 1
ATOM 825 C C . ASP A 1 100 ? -7.593 -7.176 2.303 1.00 86.31 100 ASP A C 1
ATOM 827 O O . ASP A 1 100 ? -8.704 -7.061 2.818 1.00 86.31 100 ASP A O 1
ATOM 831 N N . THR A 1 101 ? -6.473 -7.175 3.035 1.00 84.75 101 THR A N 1
ATOM 832 C CA . THR A 1 101 ? -6.462 -7.153 4.508 1.00 84.75 101 THR A CA 1
ATOM 833 C C . THR A 1 101 ? -7.157 -5.901 5.063 1.00 84.75 101 THR A C 1
ATOM 835 O O . THR A 1 101 ? -7.810 -5.970 6.099 1.00 84.75 101 THR A O 1
ATOM 838 N N . ILE A 1 102 ? -7.039 -4.747 4.389 1.00 86.50 102 ILE A N 1
ATOM 839 C CA . ILE A 1 102 ? -7.763 -3.517 4.763 1.00 86.50 102 ILE A CA 1
ATOM 840 C C . ILE A 1 102 ? -9.284 -3.668 4.551 1.00 86.50 102 ILE A C 1
ATOM 842 O O . ILE A 1 102 ? -10.077 -3.044 5.256 1.00 86.50 102 ILE A O 1
ATOM 846 N N . GLY A 1 103 ? -9.719 -4.469 3.574 1.00 85.19 103 GLY A N 1
ATOM 847 C CA . GLY A 1 103 ? -11.083 -5.012 3.506 1.00 85.19 103 GLY A CA 1
ATOM 848 C C . GLY A 1 103 ? -12.228 -4.027 3.231 1.00 85.19 103 GLY A C 1
ATOM 849 O O . GLY A 1 103 ? -13.400 -4.405 3.309 1.00 85.19 103 GLY A O 1
ATOM 850 N N . THR A 1 104 ? -11.943 -2.763 2.900 1.00 87.62 104 THR A N 1
ATOM 851 C CA . THR A 1 104 ? -12.999 -1.777 2.602 1.00 87.62 104 THR A CA 1
ATOM 852 C C . THR A 1 104 ? -13.678 -2.044 1.253 1.00 87.62 104 THR A C 1
ATOM 854 O O . THR A 1 104 ? -13.104 -2.651 0.347 1.00 87.62 104 THR A O 1
ATOM 857 N N . ASN A 1 105 ? -14.897 -1.519 1.068 1.00 86.38 105 ASN A N 1
ATOM 858 C CA . ASN A 1 105 ? -15.594 -1.577 -0.226 1.00 86.38 105 ASN A CA 1
ATOM 859 C C . ASN A 1 105 ? -14.766 -0.969 -1.370 1.00 86.38 105 ASN A C 1
ATOM 861 O O . ASN A 1 105 ? -14.779 -1.502 -2.477 1.00 86.38 105 ASN A O 1
ATOM 865 N N . GLY A 1 106 ? -14.021 0.106 -1.090 1.00 86.69 106 GLY A N 1
ATOM 866 C CA . GLY A 1 106 ? -13.113 0.724 -2.056 1.00 86.69 106 GLY A CA 1
ATOM 867 C C . GLY A 1 106 ? -11.995 -0.227 -2.480 1.00 86.69 106 GLY A C 1
ATOM 868 O O . GLY A 1 106 ? -11.798 -0.422 -3.676 1.00 86.69 106 GLY A O 1
ATOM 869 N N . CYS A 1 107 ? -11.334 -0.888 -1.520 1.00 87.88 107 CYS A N 1
ATOM 870 C CA . CYS A 1 107 ? -10.303 -1.891 -1.809 1.00 87.88 107 CYS A CA 1
ATOM 871 C C . CYS A 1 107 ? -10.838 -3.005 -2.709 1.00 87.88 107 CYS A C 1
ATOM 873 O O . CYS A 1 107 ? -10.228 -3.318 -3.724 1.00 87.88 107 CYS A O 1
ATOM 875 N N . ARG A 1 108 ? -12.011 -3.562 -2.383 1.00 85.62 108 ARG A N 1
ATOM 876 C CA . ARG A 1 108 ? -12.632 -4.619 -3.195 1.00 85.62 108 ARG A CA 1
ATOM 877 C C . ARG A 1 108 ? -12.937 -4.162 -4.616 1.00 85.62 108 ARG A C 1
ATOM 879 O O . ARG A 1 108 ? -12.753 -4.936 -5.549 1.00 85.62 108 ARG A O 1
ATOM 886 N N . HIS A 1 109 ? -13.416 -2.931 -4.788 1.00 87.38 109 HIS A N 1
ATOM 887 C CA . HIS A 1 109 ? -13.678 -2.388 -6.118 1.00 87.38 109 HIS A CA 1
ATOM 888 C C . HIS A 1 109 ? -12.385 -2.255 -6.929 1.00 87.38 109 HIS A C 1
ATOM 890 O O . HIS A 1 109 ? -12.354 -2.687 -8.074 1.00 87.38 109 HIS A O 1
ATOM 896 N N . ILE A 1 110 ? -11.315 -1.750 -6.306 1.00 87.81 110 ILE A N 1
ATOM 897 C CA . ILE A 1 110 ? -9.985 -1.646 -6.917 1.00 87.81 110 ILE A CA 1
ATOM 898 C C . ILE A 1 110 ? -9.455 -3.028 -7.300 1.00 87.81 110 ILE A C 1
ATOM 900 O O . ILE A 1 110 ? -9.098 -3.240 -8.445 1.00 87.81 110 ILE A O 1
ATOM 904 N N . LEU A 1 111 ? -9.432 -4.000 -6.386 1.00 86.94 111 LEU A N 1
ATOM 905 C CA . LEU A 1 111 ? -8.893 -5.332 -6.686 1.00 86.94 111 LEU A CA 1
ATOM 906 C C . LEU A 1 111 ? -9.660 -6.023 -7.822 1.00 86.94 111 LEU A C 1
ATOM 908 O O . LEU A 1 111 ? -9.050 -6.658 -8.679 1.00 86.94 111 LEU A O 1
ATOM 912 N N . LYS A 1 112 ? -10.983 -5.818 -7.900 1.00 85.62 112 LYS A N 1
ATOM 913 C CA . LYS A 1 112 ? -11.809 -6.329 -9.001 1.00 85.62 112 LYS A CA 1
ATOM 914 C C . LYS A 1 112 ? -11.401 -5.799 -10.375 1.00 85.62 112 LYS A C 1
ATOM 916 O O . LYS A 1 112 ? -11.567 -6.533 -11.345 1.00 85.62 112 LYS A O 1
ATOM 921 N N . THR A 1 113 ? -10.857 -4.582 -10.486 1.00 85.19 113 THR A N 1
ATOM 922 C CA . THR A 1 113 ? -10.424 -4.057 -11.794 1.00 85.19 113 THR A CA 1
ATOM 923 C C . THR A 1 113 ? -9.228 -4.811 -12.364 1.00 85.19 113 THR A C 1
ATOM 925 O O . THR A 1 113 ? -9.023 -4.774 -13.570 1.00 85.19 113 THR A O 1
ATOM 928 N N . TYR A 1 114 ? -8.470 -5.517 -11.523 1.00 79.62 114 TYR A N 1
ATOM 929 C CA . TYR A 1 114 ? -7.300 -6.297 -11.929 1.00 79.62 114 TYR A CA 1
ATOM 930 C C . TYR A 1 114 ? -7.597 -7.796 -12.109 1.00 79.62 114 TYR A C 1
ATOM 932 O O . TYR A 1 114 ? -6.719 -8.539 -12.527 1.00 79.62 114 TYR A O 1
ATOM 940 N N . LEU A 1 115 ? -8.821 -8.267 -11.829 1.00 75.19 115 LEU A N 1
ATOM 941 C CA . LEU A 1 115 ? -9.173 -9.690 -11.977 1.00 75.19 115 LEU A CA 1
ATOM 942 C C . LEU A 1 115 ? -9.241 -10.155 -13.432 1.00 75.19 115 LEU A C 1
ATOM 944 O O . LEU A 1 115 ? -9.033 -11.332 -13.703 1.00 75.19 115 LEU A O 1
ATOM 948 N N . ASN A 1 116 ? -9.544 -9.243 -14.354 1.00 70.56 116 ASN A N 1
ATOM 949 C CA . ASN A 1 116 ? -9.607 -9.553 -15.783 1.00 70.56 116 ASN A CA 1
ATOM 950 C C . ASN A 1 116 ? -8.234 -9.464 -16.462 1.00 70.56 116 ASN A C 1
ATOM 952 O O . ASN A 1 116 ? -8.119 -9.789 -17.641 1.00 70.56 116 ASN A O 1
ATOM 956 N N . ASP A 1 117 ? -7.214 -9.006 -15.739 1.00 72.69 117 ASP A N 1
ATOM 957 C CA . ASP A 1 117 ? -5.850 -8.938 -16.233 1.00 72.69 117 ASP A CA 1
ATOM 958 C C . ASP A 1 117 ? -5.145 -10.258 -15.899 1.00 72.69 117 ASP A C 1
ATOM 960 O O . ASP A 1 117 ? -4.683 -10.489 -14.780 1.00 72.69 117 ASP A O 1
ATOM 964 N N . THR A 1 118 ? -5.139 -11.172 -16.870 1.00 5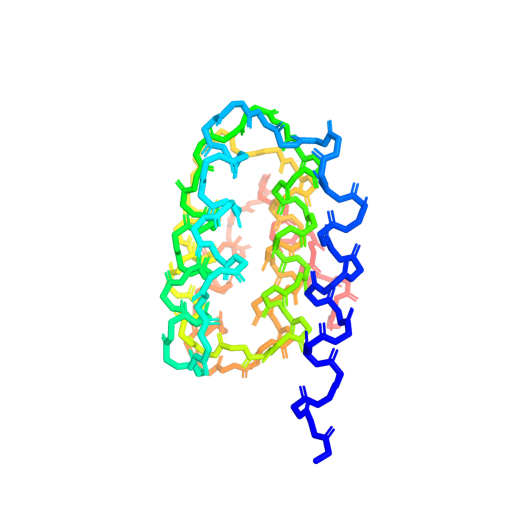9.16 118 THR A N 1
ATOM 965 C CA . THR A 1 118 ? -4.638 -12.543 -16.705 1.00 59.16 118 THR A CA 1
ATOM 966 C C . THR A 1 118 ? -3.128 -12.618 -16.509 1.00 59.16 118 THR A C 1
ATOM 968 O O . THR A 1 118 ? -2.649 -13.628 -16.002 1.00 59.16 118 THR A O 1
ATOM 971 N N . GLU A 1 119 ? -2.391 -11.574 -16.893 1.00 60.75 119 GLU A N 1
ATOM 972 C CA . GLU A 1 119 ? -0.949 -11.452 -16.648 1.00 60.75 119 GLU A CA 1
ATOM 973 C C . GLU A 1 119 ? -0.650 -10.715 -15.332 1.00 60.75 119 GLU A C 1
ATOM 975 O O . GLU A 1 119 ? 0.502 -10.627 -14.904 1.00 60.75 119 GLU A O 1
ATOM 980 N N . CYS A 1 120 ? -1.680 -10.199 -14.652 1.00 65.44 120 CYS A N 1
ATOM 981 C CA . CYS A 1 120 ? -1.510 -9.466 -13.412 1.00 65.44 120 CYS A CA 1
ATOM 982 C C . CYS A 1 120 ? -1.389 -10.400 -12.208 1.00 65.44 120 CYS A C 1
ATOM 984 O O . CYS A 1 120 ? -2.262 -11.214 -11.903 1.00 65.44 120 CYS A O 1
ATOM 986 N N . VAL A 1 121 ? -0.350 -10.158 -11.415 1.00 67.50 121 VAL A N 1
ATOM 987 C CA . VAL A 1 121 ? -0.092 -10.798 -10.116 1.00 67.50 121 VAL A CA 1
ATOM 988 C C . VAL A 1 121 ? -1.278 -10.683 -9.156 1.00 67.50 121 VAL A C 1
ATOM 990 O O . VAL A 1 121 ? -1.467 -11.531 -8.283 1.00 67.50 121 VAL A O 1
ATOM 993 N N . VAL A 1 122 ? -2.102 -9.643 -9.309 1.00 65.88 122 VAL A N 1
ATOM 994 C CA . VAL A 1 122 ? -3.318 -9.446 -8.512 1.00 65.88 122 VAL A CA 1
ATOM 995 C C . VAL A 1 122 ? -4.299 -10.599 -8.727 1.00 65.88 122 VAL A C 1
ATOM 997 O O . VAL A 1 122 ? -4.865 -11.089 -7.755 1.00 65.88 122 VAL A O 1
ATOM 1000 N N . HIS A 1 123 ? -4.468 -11.070 -9.965 1.00 66.31 123 HIS A N 1
ATOM 1001 C CA . HIS A 1 123 ? -5.365 -12.178 -10.286 1.00 66.31 123 HIS A CA 1
ATOM 1002 C C . HIS A 1 123 ? -4.892 -13.499 -9.654 1.00 66.31 123 HIS A C 1
ATOM 1004 O O . HIS A 1 123 ? -5.709 -14.236 -9.100 1.00 66.31 123 HIS A O 1
ATOM 1010 N N . GLU A 1 124 ? -3.585 -13.780 -9.653 1.00 62.47 124 GLU A N 1
ATOM 1011 C CA . GLU A 1 124 ? -3.028 -14.952 -8.957 1.00 62.47 124 GLU A CA 1
ATOM 1012 C C . GLU A 1 124 ? -3.161 -14.835 -7.437 1.00 62.47 124 GLU A C 1
ATOM 1014 O O . GLU A 1 124 ? -3.598 -15.774 -6.775 1.00 62.47 124 GLU A O 1
ATOM 1019 N N . SER A 1 125 ? -2.850 -13.662 -6.885 1.00 66.00 125 SER A N 1
ATOM 1020 C CA . SER A 1 125 ? -2.923 -13.410 -5.441 1.00 66.00 125 SER A CA 1
ATOM 1021 C C . SER A 1 125 ? -4.360 -13.521 -4.923 1.00 66.00 125 SER A C 1
ATOM 1023 O O . SER A 1 125 ? -4.593 -14.096 -3.866 1.00 66.00 125 SER A O 1
ATOM 1025 N N . TYR A 1 126 ? -5.338 -13.038 -5.694 1.00 63.84 126 TYR A N 1
ATOM 1026 C CA . TYR A 1 126 ? -6.754 -13.088 -5.330 1.00 63.84 126 TYR A CA 1
ATOM 1027 C C . TYR A 1 126 ? -7.308 -14.519 -5.269 1.00 63.84 126 TYR A C 1
ATOM 1029 O O . TYR A 1 126 ? -8.176 -14.797 -4.447 1.00 63.84 126 TYR A O 1
ATOM 1037 N N . LYS A 1 127 ? -6.792 -15.443 -6.096 1.00 57.06 127 LYS A N 1
ATOM 1038 C CA . LYS A 1 127 ? -7.202 -16.861 -6.093 1.00 57.06 127 LYS A CA 1
ATOM 1039 C C . LYS A 1 127 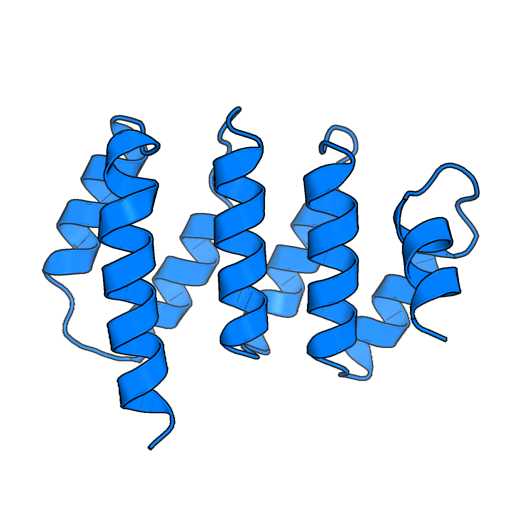? -6.754 -17.636 -4.856 1.00 57.06 127 LYS A C 1
ATOM 1041 O O . LYS A 1 127 ? -7.325 -18.679 -4.576 1.00 57.06 127 LYS A O 1
ATOM 1046 N N . VAL A 1 128 ? -5.712 -17.181 -4.162 1.00 54.41 128 VAL A N 1
ATOM 1047 C CA . VAL A 1 128 ? -5.170 -17.872 -2.978 1.00 54.41 128 VAL A CA 1
ATOM 1048 C C . VAL A 1 128 ? -5.868 -17.410 -1.695 1.00 54.41 128 VAL A C 1
ATOM 1050 O O . VAL A 1 128 ? -5.862 -18.122 -0.695 1.00 54.41 128 VAL A O 1
ATOM 1053 N N . THR A 1 129 ? -6.478 -16.225 -1.711 1.00 50.19 129 THR A N 1
ATOM 1054 C CA . THR A 1 129 ? -7.098 -15.605 -0.530 1.00 50.19 129 THR A CA 1
ATOM 1055 C C . THR A 1 129 ? -8.615 -15.858 -0.427 1.00 50.19 129 THR A C 1
ATOM 1057 O O . THR A 1 129 ? -9.207 -15.509 0.593 1.00 50.19 129 THR A O 1
ATOM 1060 N N . PHE A 1 130 ? -9.236 -16.515 -1.420 1.00 39.44 130 PHE A N 1
ATOM 1061 C CA . PHE A 1 130 ? -10.653 -16.922 -1.421 1.00 39.44 130 PHE A CA 1
ATOM 1062 C C . PHE A 1 130 ? -10.847 -18.431 -1.576 1.00 39.44 130 PHE A C 1
ATOM 1064 O O . PHE A 1 130 ? -10.225 -19.014 -2.490 1.00 39.44 130 PHE A O 1
#

Nearest PDB structures (foldseek):
  4d4z-assembly1_A  TM=8.662E-01  e=8.014E-05  Homo sapiens
  4xmz-assembly1_A  TM=6.398E-01  e=7.784E+00  Escherichia coli K-12
  8odn-assembly1_B  TM=3.767E-01  e=3.081E+00  Pseudomonas aeruginosa PAO1
  2dqm-assembly1_A  TM=6.367E-01  e=9.564E+00  Escherichia coli

Mean predicted aligned error: 9.33 Å

Solvent-accessible surface area (backbone atoms only — not comparable to full-atom values): 7631 Å² total; per-residue (Å²): 120,72,67,60,55,54,54,53,47,54,51,49,50,46,68,69,42,53,86,74,43,52,77,70,49,48,53,56,48,58,53,51,78,73,62,91,51,77,74,52,55,57,55,46,51,60,49,57,75,67,55,92,66,93,50,62,66,56,54,37,52,54,42,50,50,49,37,78,63,56,44,72,87,44,52,66,59,48,49,52,57,60,69,42,92,84,61,56,68,69,43,42,36,50,41,43,54,26,40,56,72,56,61,42,74,66,40,53,55,55,57,56,72,36,54,82,36,87,88,38,54,49,34,61,51,54,60,74,77,102

Foldseek 3Di:
DVVVVLVVLVVVCCVVCVVVDDPVRVVLVVVVVVDDDPVVVLVSLLVQLVDDDPDLVSLLSSLLSLLVSLDPSCLVSLLVQCPDPPRDLSNNLSSLVSLVSNPDPVSVVSLVVCCPVPPGSSVVSVVVVD

Secondary structure (DSSP, 8-state):
-HHHHHHHHHHHHHHHHGGG--HHHHHHHHHHTT---HHHHHHHHHHHHT---S-HHHHHHHHHHHHHTT-GGGHHHHHHHHH-TT--HHHHHHHHHHHHHH--HHHHHHHHHTTT-TT-HHHHHHHHH-